Protein AF-A0A1L9AVX9-F1 (afdb_monomer)

Foldseek 3Di:
DDPDQDLQQLQEEEADEPPDAPVNVCVVDRYHYDHQDDPCVVVVSCVSVYVYYYHPDDPDDPVNVPDPPPDGHDPPSDDDD

Organism: NCBI:txid83449

Solvent-accessible surface area (backbone atoms only — not comparable to full-atom values): 5315 Å² total; per-residue (Å²): 135,86,80,73,78,53,74,67,26,37,34,31,34,33,26,42,27,94,91,57,57,56,68,61,50,53,72,75,45,77,49,38,76,43,62,60,75,55,94,66,42,73,67,59,51,52,78,59,61,43,80,40,79,45,77,51,82,58,88,74,54,82,88,57,79,82,61,90,69,90,78,76,79,51,95,78,72,69,89,79,130

Secondary structure (DSSP, 8-state):
---PPPHHHHSEEEE--TTS-HHHHHHH---EEE-SPPTTHHHHHGGG--SEEEE------GGGTT---SSSS-TT-----

Sequence (81 aa):
MSRHSSPVEDELVVFLGPSLACEEAKALVRCRLLPPARQGDVWKALAYRPRVLVLIDGVADRRERGRVEGEGWCRGAEKGR

pLDDT: mean 72.61, std 19.94, range [35.66, 94.88]

Structure (mmCIF, N/CA/C/O backbone):
data_AF-A0A1L9AVX9-F1
#
_entry.id   AF-A0A1L9AVX9-F1
#
loop_
_atom_site.group_PDB
_atom_site.id
_atom_site.type_symbol
_atom_site.label_atom_id
_atom_site.label_alt_id
_atom_site.label_comp_id
_atom_site.label_asym_id
_atom_site.label_entity_id
_atom_site.label_seq_id
_atom_site.pdbx_PDB_ins_code
_atom_site.Cartn_x
_atom_site.Cartn_y
_atom_site.Cartn_z
_atom_site.occupancy
_atom_site.B_iso_or_equiv
_atom_site.auth_seq_id
_atom_site.auth_comp_id
_atom_site.auth_asym_id
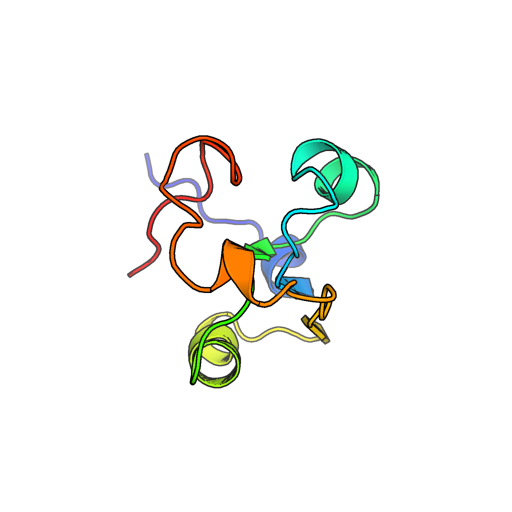_atom_site.auth_atom_id
_atom_site.pdbx_PDB_model_num
ATOM 1 N N . MET A 1 1 ? -2.037 25.674 6.206 1.00 36.19 1 MET A N 1
ATOM 2 C CA . MET A 1 1 ? -3.382 25.075 6.055 1.00 36.19 1 MET A CA 1
ATOM 3 C C . MET A 1 1 ? -3.216 23.566 5.960 1.00 36.19 1 MET A C 1
ATOM 5 O O . MET A 1 1 ? -2.985 23.052 4.874 1.00 36.19 1 MET A O 1
ATOM 9 N N . SER A 1 2 ? -3.227 22.868 7.098 1.00 41.09 2 SER A N 1
ATOM 10 C CA . SER A 1 2 ? -3.032 21.415 7.142 1.00 41.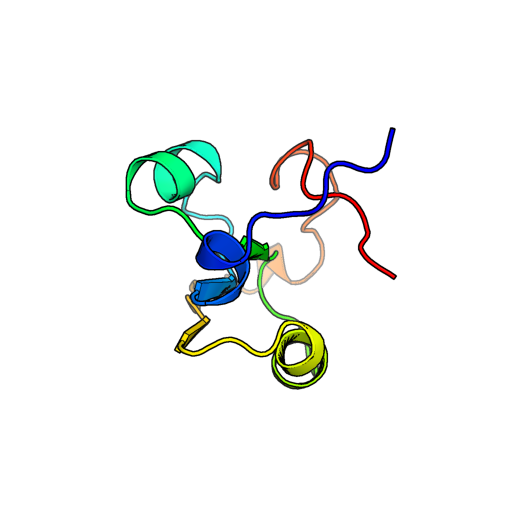09 2 SER A CA 1
ATOM 11 C C . SER A 1 2 ? -4.307 20.720 6.680 1.00 41.09 2 SER A C 1
ATOM 13 O O . SER A 1 2 ? -5.295 20.675 7.416 1.00 41.09 2 SER A O 1
ATOM 15 N N . ARG A 1 3 ? -4.305 20.215 5.442 1.00 50.06 3 ARG A N 1
ATOM 16 C CA . ARG A 1 3 ? -5.350 19.306 4.967 1.00 50.06 3 ARG A CA 1
ATOM 17 C C . ARG A 1 3 ? -5.184 18.013 5.758 1.00 50.06 3 ARG A C 1
ATOM 19 O O . ARG A 1 3 ? -4.249 17.258 5.524 1.00 50.06 3 ARG A O 1
ATOM 26 N N . HIS A 1 4 ? -6.031 17.824 6.761 1.00 50.78 4 HIS A N 1
ATOM 27 C CA . HIS A 1 4 ? -6.133 16.547 7.446 1.00 50.78 4 HIS A CA 1
ATOM 28 C C . HIS A 1 4 ? -6.691 15.563 6.417 1.00 50.78 4 HIS A C 1
ATOM 30 O O . HIS A 1 4 ? -7.764 15.811 5.863 1.00 50.78 4 HIS A O 1
ATOM 36 N N . SER A 1 5 ? -5.933 14.512 6.104 1.00 58.94 5 SER A N 1
ATOM 37 C CA . SER A 1 5 ? -6.447 13.380 5.335 1.00 58.94 5 SER A CA 1
ATOM 38 C C . SER A 1 5 ? -7.710 12.866 6.015 1.00 58.94 5 SER A C 1
ATOM 40 O O . SER A 1 5 ? -7.810 12.856 7.246 1.00 58.94 5 SER A O 1
ATOM 42 N N . SER A 1 6 ? -8.717 12.541 5.213 1.00 64.38 6 SER A N 1
ATOM 43 C CA . SER A 1 6 ? -10.014 12.157 5.760 1.00 64.38 6 SER A CA 1
ATOM 44 C C . SER A 1 6 ? -9.917 10.770 6.417 1.00 64.38 6 SER A C 1
ATOM 46 O O . SER A 1 6 ? -9.188 9.921 5.906 1.00 64.38 6 SER A O 1
ATOM 48 N N . PRO A 1 7 ? -10.661 10.490 7.508 1.00 67.19 7 PRO A N 1
ATOM 49 C CA . PRO A 1 7 ? -10.585 9.201 8.209 1.00 67.19 7 PRO A CA 1
ATOM 50 C C . PRO A 1 7 ? -10.811 7.997 7.285 1.00 67.19 7 PRO A C 1
ATOM 52 O O . PRO A 1 7 ? -10.218 6.943 7.474 1.00 67.19 7 PRO A O 1
ATOM 55 N N . VAL A 1 8 ? -11.642 8.183 6.254 1.00 71.44 8 VAL A N 1
ATOM 56 C CA . VAL A 1 8 ? -11.966 7.167 5.245 1.00 71.44 8 VAL A CA 1
ATOM 57 C C . VAL A 1 8 ? -10.794 6.814 4.327 1.00 71.44 8 VAL A C 1
ATOM 59 O O . VAL A 1 8 ? -10.726 5.682 3.865 1.00 71.44 8 VAL A O 1
ATOM 62 N N . GLU A 1 9 ? -9.858 7.733 4.071 1.00 75.19 9 GLU A N 1
ATOM 63 C CA . GLU A 1 9 ? -8.652 7.430 3.284 1.00 75.19 9 GLU A CA 1
ATOM 64 C C . GLU A 1 9 ? -7.638 6.613 4.089 1.00 75.19 9 GLU A C 1
ATOM 66 O O . GLU A 1 9 ? -6.879 5.841 3.508 1.00 75.19 9 GLU A O 1
ATOM 71 N N . ASP A 1 10 ? -7.644 6.753 5.417 1.00 81.44 10 ASP A N 1
ATOM 72 C CA . ASP A 1 10 ? -6.747 6.033 6.320 1.00 81.44 10 ASP A CA 1
ATOM 73 C C . ASP A 1 10 ? -7.236 4.610 6.647 1.00 81.44 10 ASP A C 1
ATOM 75 O O . ASP A 1 10 ? -6.431 3.779 7.061 1.00 81.44 10 ASP A O 1
ATOM 79 N N . GLU A 1 11 ? -8.511 4.274 6.393 1.00 89.69 11 GLU A N 1
ATOM 80 C CA . GLU A 1 11 ? -9.020 2.900 6.557 1.00 89.69 11 GLU A CA 1
ATOM 81 C C . GLU A 1 11 ? -8.393 1.908 5.563 1.00 89.69 11 GLU A C 1
ATOM 83 O O . GLU A 1 11 ? -8.254 0.725 5.892 1.00 89.69 11 GLU A O 1
ATOM 88 N N . LEU A 1 12 ? -7.997 2.379 4.375 1.00 93.31 12 LEU A N 1
ATOM 89 C CA . LEU A 1 12 ? -7.402 1.580 3.306 1.00 93.31 12 LEU A CA 1
ATOM 90 C C . LEU A 1 12 ? -6.061 2.181 2.875 1.00 93.31 12 LEU A C 1
ATOM 92 O O . LEU A 1 12 ? -6.009 3.222 2.221 1.00 93.31 12 LEU A O 1
ATOM 96 N N . VAL A 1 13 ? -4.975 1.481 3.197 1.00 93.75 13 VAL A N 1
ATOM 97 C CA . VAL A 1 13 ? -3.610 1.870 2.823 1.00 93.75 13 VAL A CA 1
ATOM 98 C C . VAL A 1 13 ? -3.080 0.905 1.769 1.00 93.75 13 VAL A C 1
ATOM 100 O O . VAL A 1 13 ? -3.067 -0.305 1.986 1.00 93.75 13 VAL A O 1
ATOM 103 N N . VAL A 1 14 ? -2.623 1.431 0.634 1.00 92.38 14 VAL A N 1
ATOM 104 C CA . VAL A 1 14 ? -2.191 0.635 -0.523 1.00 92.38 14 VAL A CA 1
ATOM 105 C C . VAL A 1 14 ? -0.772 1.023 -0.921 1.00 92.38 14 VAL A C 1
ATOM 107 O O . VAL A 1 14 ? -0.525 2.163 -1.307 1.00 92.38 14 VAL A O 1
ATOM 110 N N . PHE A 1 15 ? 0.159 0.073 -0.871 1.00 90.81 15 PHE A N 1
ATOM 111 C CA . PHE A 1 15 ? 1.463 0.206 -1.519 1.00 90.81 15 PHE A CA 1
ATOM 112 C C . PHE A 1 15 ? 1.311 -0.126 -2.999 1.00 90.81 15 PHE A C 1
ATOM 114 O O . PHE A 1 15 ? 0.972 -1.260 -3.350 1.00 90.81 15 PHE A O 1
ATOM 121 N N . LEU A 1 16 ? 1.536 0.872 -3.850 1.00 86.88 16 LEU A N 1
ATOM 122 C CA . LEU A 1 16 ? 1.285 0.778 -5.279 1.00 86.88 16 LEU A CA 1
ATOM 123 C C . LEU A 1 16 ? 2.590 0.583 -6.054 1.00 86.88 16 LEU A C 1
ATOM 125 O O . LEU A 1 16 ? 3.513 1.388 -5.933 1.00 86.88 16 LEU A O 1
ATOM 129 N N . GLY A 1 17 ? 2.646 -0.475 -6.864 1.00 78.88 17 GLY A N 1
ATOM 130 C CA . GLY A 1 17 ? 3.730 -0.714 -7.816 1.00 78.88 17 GLY A CA 1
ATOM 131 C C . GLY A 1 17 ? 3.792 0.343 -8.933 1.00 78.88 17 GLY A C 1
ATOM 132 O O . GLY A 1 17 ? 2.818 1.057 -9.164 1.00 78.88 17 GLY A O 1
ATOM 133 N N . PRO A 1 18 ? 4.910 0.436 -9.674 1.00 73.50 18 PRO A N 1
ATOM 134 C CA . PRO A 1 18 ? 5.096 1.452 -10.717 1.00 73.50 18 PRO A CA 1
ATOM 135 C C . PRO A 1 18 ? 4.173 1.272 -11.935 1.00 73.50 18 PRO A C 1
ATOM 137 O O . PRO A 1 18 ? 4.017 2.197 -12.726 1.00 73.50 18 PRO A O 1
ATOM 140 N N . SER A 1 19 ? 3.571 0.092 -12.098 1.00 75.38 19 SER A N 1
ATOM 141 C CA . SER A 1 19 ? 2.777 -0.277 -13.275 1.00 75.38 19 SER A CA 1
ATOM 142 C C . SER A 1 19 ? 1.343 0.265 -13.281 1.00 75.38 19 SER A C 1
ATOM 144 O O . SER A 1 19 ? 0.685 0.161 -14.310 1.00 75.38 19 SER A O 1
ATOM 146 N N . LEU A 1 20 ? 0.847 0.810 -12.164 1.00 76.94 20 LEU A N 1
ATOM 147 C CA . LEU A 1 20 ? -0.470 1.450 -12.087 1.00 76.94 20 LEU A CA 1
ATOM 148 C C . LEU A 1 20 ? -0.297 2.909 -11.664 1.00 76.94 20 LEU A C 1
ATOM 150 O O . LEU A 1 20 ? 0.333 3.187 -10.640 1.00 76.94 20 LEU A O 1
ATOM 154 N N . ALA A 1 21 ? -0.855 3.848 -12.432 1.00 79.50 21 ALA A N 1
ATOM 155 C CA . ALA A 1 21 ? -0.732 5.257 -12.098 1.00 79.50 21 ALA A CA 1
ATOM 156 C C . ALA A 1 21 ? -1.608 5.617 -10.890 1.00 79.50 21 ALA A C 1
ATOM 158 O O . ALA A 1 21 ? -2.701 5.091 -10.677 1.00 79.50 21 ALA A O 1
ATOM 159 N N . CYS A 1 22 ? -1.151 6.587 -10.103 1.00 81.31 22 CYS A N 1
ATOM 160 C CA . CYS A 1 22 ? -1.862 7.020 -8.905 1.00 81.31 22 CYS A CA 1
ATOM 161 C C . CYS A 1 22 ? -3.272 7.550 -9.172 1.00 81.31 22 CYS A C 1
ATOM 163 O O . CYS A 1 22 ? -4.174 7.323 -8.372 1.00 81.31 22 CYS A O 1
ATOM 165 N N . GLU A 1 23 ? -3.459 8.277 -10.272 1.00 83.25 23 GLU A N 1
ATOM 166 C CA . GLU A 1 23 ? -4.766 8.837 -10.622 1.00 83.25 23 GLU A CA 1
ATOM 167 C C . GLU A 1 23 ? -5.756 7.737 -11.018 1.00 83.25 23 GLU A C 1
ATOM 169 O O . GLU A 1 23 ? -6.919 7.793 -10.628 1.00 83.25 23 GLU A O 1
ATOM 174 N N . GLU A 1 24 ? -5.279 6.680 -11.680 1.00 85.00 24 GLU A N 1
ATOM 175 C CA . GLU A 1 24 ? -6.086 5.492 -11.973 1.00 85.00 24 GLU A CA 1
ATOM 176 C C . GLU A 1 24 ? -6.48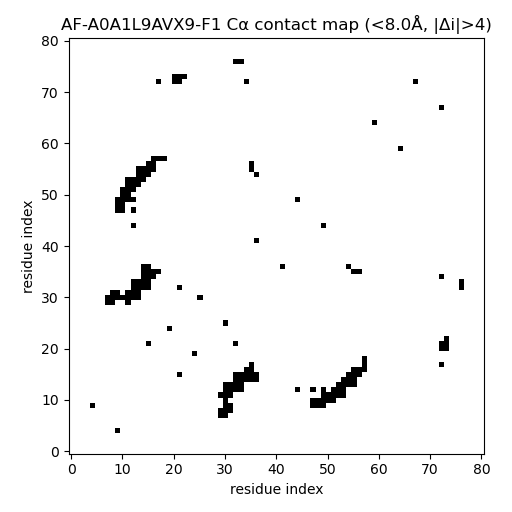9 4.780 -10.677 1.00 85.00 24 GLU A C 1
ATOM 178 O O . GLU A 1 24 ? -7.657 4.455 -10.484 1.00 85.00 24 GLU A O 1
ATOM 183 N N . ALA A 1 25 ? -5.560 4.618 -9.731 1.00 85.56 25 ALA A N 1
ATOM 184 C CA . ALA A 1 25 ? -5.857 4.002 -8.440 1.00 85.56 25 ALA A CA 1
ATOM 185 C C . ALA A 1 25 ? -6.861 4.823 -7.600 1.00 85.56 25 ALA A C 1
ATOM 187 O O . ALA A 1 25 ? -7.797 4.256 -7.033 1.00 85.56 25 ALA A O 1
ATOM 188 N N . LYS A 1 26 ? -6.723 6.157 -7.564 1.00 86.00 26 LYS A N 1
ATOM 189 C CA . LYS A 1 26 ? -7.669 7.056 -6.872 1.00 86.00 26 LYS A CA 1
ATOM 190 C C . LYS A 1 26 ? -9.060 7.056 -7.507 1.00 86.00 26 LYS A C 1
ATOM 192 O O . LYS A 1 26 ? -10.043 7.265 -6.799 1.00 86.00 26 LYS A O 1
ATOM 197 N N . ALA A 1 27 ? -9.146 6.846 -8.822 1.00 88.88 27 ALA A N 1
ATOM 198 C CA . ALA A 1 27 ? -10.420 6.738 -9.526 1.00 88.88 27 ALA A CA 1
ATOM 199 C C . ALA A 1 27 ? -11.180 5.448 -9.168 1.00 88.88 27 ALA A C 1
ATOM 201 O O . ALA A 1 27 ? -12.409 5.443 -9.199 1.00 88.88 27 ALA A O 1
ATOM 202 N N . LEU A 1 28 ? -10.470 4.375 -8.796 1.00 88.56 28 LEU A N 1
ATOM 203 C CA . LEU A 1 28 ? -11.078 3.105 -8.385 1.00 88.56 28 LEU A CA 1
ATOM 204 C C . LEU A 1 28 ? -11.607 3.151 -6.951 1.00 88.56 28 LEU A C 1
ATOM 206 O O . LEU A 1 28 ? -12.706 2.669 -6.677 1.00 88.56 28 LEU A O 1
ATOM 210 N N . VAL A 1 29 ? -10.820 3.696 -6.019 1.00 87.81 29 VAL A N 1
ATOM 211 C CA . VAL A 1 29 ? -11.175 3.704 -4.598 1.00 87.81 29 VAL A CA 1
ATOM 212 C C . VAL A 1 29 ? -10.484 4.840 -3.848 1.00 87.81 29 VAL A C 1
ATOM 214 O O . VAL A 1 29 ? -9.311 5.146 -4.067 1.00 87.81 29 VAL A O 1
ATOM 217 N N . ARG A 1 30 ? -11.206 5.445 -2.898 1.00 88.94 30 ARG A N 1
ATOM 218 C CA . ARG A 1 30 ? -10.610 6.383 -1.939 1.00 88.94 30 ARG A CA 1
ATOM 219 C C . ARG A 1 30 ? -9.715 5.611 -0.979 1.00 88.94 30 ARG A C 1
ATOM 221 O O . ARG A 1 30 ? -10.199 4.786 -0.211 1.00 88.94 30 ARG A O 1
ATOM 228 N N . CYS A 1 31 ? -8.419 5.874 -1.046 1.00 89.88 31 CYS A N 1
ATOM 229 C CA . CYS A 1 31 ? -7.418 5.205 -0.230 1.00 89.88 31 CYS A CA 1
ATOM 230 C C . CYS A 1 31 ? -6.162 6.062 -0.096 1.00 89.88 31 CYS A C 1
ATOM 232 O O . CYS A 1 31 ? -5.885 6.937 -0.925 1.00 89.88 31 CYS A O 1
ATOM 234 N N . ARG A 1 32 ? -5.361 5.767 0.926 1.00 91.50 32 ARG A N 1
ATOM 235 C CA . ARG A 1 32 ? -3.997 6.271 1.034 1.00 91.50 32 ARG A CA 1
ATOM 236 C C . ARG A 1 32 ? -3.076 5.443 0.145 1.00 91.50 32 ARG A C 1
ATOM 238 O O . ARG A 1 32 ? -2.793 4.283 0.439 1.00 91.50 32 ARG A O 1
ATOM 245 N N . LEU A 1 33 ? -2.555 6.072 -0.904 1.00 89.94 33 LEU A N 1
ATOM 246 C CA . LEU A 1 33 ? -1.541 5.482 -1.775 1.00 89.94 33 LEU A CA 1
ATOM 247 C C . LEU A 1 33 ? -0.134 5.743 -1.229 1.00 89.94 33 LEU A C 1
ATOM 249 O O . LEU A 1 33 ? 0.229 6.878 -0.919 1.00 89.94 33 LEU A O 1
ATOM 253 N N . LEU A 1 34 ? 0.657 4.681 -1.143 1.00 89.62 34 LEU A N 1
ATOM 254 C CA . LEU A 1 34 ? 2.061 4.662 -0.743 1.00 89.62 34 LEU A CA 1
ATOM 255 C C . LEU A 1 34 ? 2.923 4.133 -1.902 1.00 89.62 34 LEU A C 1
ATOM 257 O O . LEU A 1 34 ? 2.393 3.454 -2.789 1.00 89.62 34 LEU A O 1
ATOM 261 N N . PRO A 1 35 ? 4.225 4.476 -1.949 1.00 86.38 35 PRO A N 1
ATOM 262 C CA . PRO A 1 35 ? 5.095 4.043 -3.042 1.00 86.38 35 PRO A CA 1
ATOM 263 C C . PRO A 1 35 ? 5.266 2.521 -3.013 1.00 86.38 35 PRO A C 1
ATOM 265 O O . PRO A 1 35 ? 4.801 1.884 -2.071 1.00 86.38 35 PRO A O 1
ATOM 268 N N . PRO A 1 36 ? 5.956 1.907 -3.986 1.00 86.00 36 PRO A N 1
ATOM 269 C CA . PRO A 1 36 ? 6.328 0.502 -3.868 1.00 86.00 36 PRO A CA 1
ATOM 270 C C . PRO A 1 36 ? 7.004 0.243 -2.513 1.00 86.00 36 PRO A C 1
ATOM 272 O O . PRO A 1 36 ? 7.933 0.966 -2.132 1.00 86.00 36 PRO A O 1
ATOM 275 N N . ALA A 1 37 ? 6.501 -0.740 -1.761 1.00 87.38 37 ALA A N 1
ATOM 276 C CA . ALA A 1 37 ? 6.926 -0.957 -0.381 1.00 87.38 37 ALA A CA 1
ATOM 277 C C . ALA A 1 37 ? 8.413 -1.320 -0.305 1.00 87.38 37 ALA A C 1
ATOM 279 O O . ALA A 1 37 ? 8.893 -2.195 -1.028 1.00 87.38 37 ALA A O 1
ATOM 280 N N . ARG A 1 38 ? 9.143 -0.687 0.617 1.00 83.75 38 ARG A N 1
ATOM 281 C CA . ARG A 1 38 ? 10.509 -1.078 0.983 1.00 83.75 38 ARG A CA 1
ATOM 282 C C . ARG A 1 38 ? 10.499 -1.869 2.287 1.00 83.75 38 ARG A C 1
ATOM 284 O O . ARG A 1 38 ? 9.483 -1.986 2.977 1.00 83.75 38 ARG A O 1
ATOM 291 N N . GLN A 1 39 ? 11.661 -2.408 2.651 1.00 87.94 39 GLN A N 1
ATOM 292 C CA . GLN A 1 39 ? 11.819 -3.139 3.903 1.00 87.94 39 GLN A CA 1
ATOM 293 C C . GLN A 1 39 ? 11.361 -2.286 5.098 1.00 87.94 39 GLN A C 1
ATOM 295 O O . GLN A 1 39 ? 11.856 -1.183 5.330 1.00 87.94 39 GLN A O 1
ATOM 300 N N . GLY A 1 40 ? 10.413 -2.828 5.863 1.00 91.62 40 GLY A N 1
ATOM 301 C CA . GLY A 1 40 ? 9.867 -2.192 7.061 1.00 91.62 40 GLY A CA 1
ATOM 302 C C . GLY A 1 40 ? 8.748 -1.175 6.818 1.00 91.62 40 GLY A C 1
ATOM 303 O O . GLY A 1 40 ? 8.179 -0.686 7.792 1.00 91.62 40 GLY A O 1
ATOM 304 N N . ASP A 1 41 ? 8.377 -0.866 5.574 1.00 92.12 41 ASP A N 1
ATOM 305 C CA . ASP A 1 41 ? 7.340 0.143 5.320 1.00 92.12 41 ASP A CA 1
ATOM 306 C C . ASP A 1 41 ? 5.940 -0.330 5.724 1.00 92.12 41 ASP A C 1
ATOM 308 O O . ASP A 1 41 ? 5.161 0.466 6.244 1.00 92.12 41 ASP A O 1
ATOM 312 N N . VAL A 1 42 ? 5.646 -1.630 5.606 1.00 91.56 42 VAL A N 1
ATOM 313 C CA . VAL A 1 42 ? 4.388 -2.218 6.103 1.00 91.56 42 VAL A CA 1
ATOM 314 C C . VAL A 1 42 ? 4.209 -1.959 7.601 1.00 91.56 42 VAL A C 1
ATOM 316 O O . VAL A 1 42 ? 3.134 -1.555 8.033 1.00 91.56 42 VAL A O 1
ATOM 319 N N . TRP A 1 43 ? 5.275 -2.122 8.392 1.00 94.88 43 TRP A N 1
ATOM 320 C CA . TRP A 1 43 ? 5.250 -1.827 9.827 1.00 94.88 43 TRP A CA 1
ATOM 321 C C . TRP A 1 43 ? 4.989 -0.341 10.095 1.00 94.88 43 TRP A C 1
ATOM 323 O O . TRP A 1 43 ? 4.134 0.003 10.907 1.00 94.88 43 TRP A O 1
ATOM 333 N N . LYS A 1 44 ? 5.679 0.555 9.379 1.00 94.38 44 LYS A N 1
ATOM 334 C CA . LYS A 1 44 ? 5.482 2.007 9.524 1.00 94.38 44 LYS A CA 1
ATOM 335 C C . LYS A 1 44 ? 4.066 2.439 9.140 1.00 94.38 44 LYS A C 1
ATOM 337 O O . LYS A 1 44 ? 3.508 3.324 9.783 1.00 94.38 44 LYS A O 1
ATOM 342 N N . ALA A 1 45 ? 3.466 1.800 8.136 1.00 92.75 45 ALA A N 1
ATOM 343 C CA . ALA A 1 45 ? 2.105 2.094 7.698 1.00 92.75 45 ALA A CA 1
ATOM 344 C C . ALA A 1 45 ? 1.038 1.787 8.763 1.00 92.75 45 ALA A C 1
ATOM 346 O O . ALA A 1 45 ? -0.048 2.363 8.710 1.00 92.75 45 ALA A O 1
ATOM 347 N N . LEU A 1 46 ? 1.344 0.977 9.783 1.00 93.50 46 LEU A N 1
ATOM 348 C CA 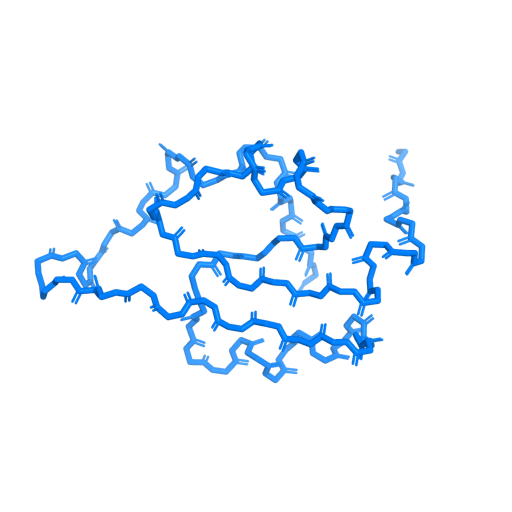. LEU A 1 46 ? 0.433 0.761 10.912 1.00 93.50 46 LEU A CA 1
ATOM 349 C C . LEU A 1 46 ? 0.163 2.045 11.713 1.00 93.50 46 LEU A C 1
ATOM 351 O O . LEU A 1 46 ? -0.859 2.133 12.393 1.00 93.50 46 LEU A O 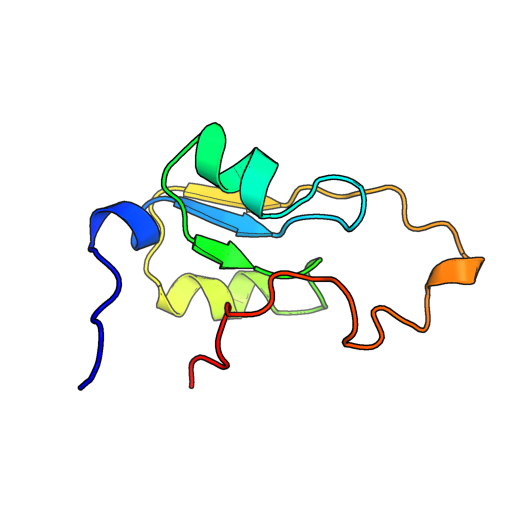1
ATOM 355 N N . ALA A 1 47 ? 1.018 3.069 11.602 1.00 93.00 47 ALA A N 1
ATOM 356 C CA . ALA A 1 47 ? 0.789 4.376 12.217 1.00 93.00 47 ALA A CA 1
ATOM 357 C C . ALA A 1 47 ? -0.483 5.073 11.697 1.00 93.00 47 ALA A C 1
ATOM 359 O O . ALA A 1 47 ? -1.084 5.858 12.431 1.00 93.00 47 ALA A O 1
ATOM 360 N N . TYR A 1 48 ? -0.924 4.751 10.475 1.00 89.56 48 TYR A N 1
ATOM 361 C CA . TYR A 1 48 ? -2.185 5.239 9.906 1.00 89.56 48 TYR A CA 1
ATOM 362 C C . TYR A 1 48 ? -3.417 4.520 10.471 1.00 89.56 48 TYR A C 1
ATOM 364 O O . TYR A 1 48 ? -4.536 4.939 10.211 1.00 89.56 48 TYR A O 1
ATOM 372 N N . ARG A 1 49 ? -3.221 3.459 11.268 1.00 92.12 49 ARG A N 1
ATOM 373 C CA . ARG A 1 49 ? -4.282 2.581 11.784 1.00 92.12 49 ARG A CA 1
ATOM 374 C C . ARG A 1 49 ? -5.232 2.072 10.685 1.00 92.12 49 ARG A C 1
ATOM 376 O O . ARG A 1 49 ? -6.449 2.184 10.843 1.00 92.12 49 ARG A O 1
ATOM 383 N N . PRO A 1 50 ? -4.698 1.493 9.594 1.00 93.94 50 PRO A N 1
ATOM 384 C CA . PRO A 1 50 ? -5.541 0.966 8.537 1.00 93.94 50 PRO A CA 1
ATOM 385 C C . PRO A 1 50 ? -6.412 -0.178 9.038 1.00 93.94 50 PRO A C 1
ATOM 387 O O . PRO A 1 50 ? -5.979 -1.008 9.839 1.00 93.94 50 PRO A O 1
ATOM 390 N N . ARG A 1 51 ? -7.628 -0.263 8.498 1.00 94.62 51 ARG A N 1
ATOM 391 C CA . ARG A 1 51 ? -8.452 -1.473 8.594 1.00 94.62 51 ARG A CA 1
ATOM 392 C C . ARG A 1 51 ? -7.985 -2.521 7.593 1.00 94.62 51 ARG A C 1
ATOM 394 O O . ARG A 1 51 ? -8.068 -3.712 7.874 1.00 94.62 51 ARG A O 1
ATOM 401 N N . VAL A 1 52 ? -7.494 -2.071 6.438 1.00 94.56 52 VAL A N 1
ATOM 402 C CA . VAL A 1 52 ? -6.980 -2.913 5.359 1.00 94.56 52 VAL A CA 1
ATOM 403 C C . VAL A 1 52 ? -5.664 -2.333 4.849 1.00 94.56 52 VAL A C 1
ATOM 405 O O . VAL A 1 52 ? -5.577 -1.152 4.514 1.00 94.56 52 VAL A O 1
ATOM 408 N N . LEU A 1 53 ? -4.641 -3.184 4.772 1.00 94.12 53 LEU A N 1
ATOM 409 C CA . LEU A 1 53 ? -3.351 -2.859 4.176 1.00 94.12 53 LEU A CA 1
ATOM 410 C C . LEU A 1 53 ? -3.132 -3.753 2.959 1.00 94.12 53 LEU A C 1
ATOM 412 O O . LEU A 1 53 ? -3.177 -4.977 3.068 1.00 94.12 53 LEU A O 1
ATOM 416 N N . VAL A 1 54 ? -2.903 -3.134 1.805 1.00 92.38 54 VAL A N 1
ATOM 417 C CA . VAL A 1 54 ? -2.711 -3.823 0.529 1.00 92.38 54 VAL A CA 1
ATOM 418 C C . VAL A 1 54 ? -1.278 -3.615 0.069 1.00 92.38 54 VAL A C 1
ATOM 420 O O . VAL A 1 54 ? -0.799 -2.485 -0.031 1.00 92.38 54 VAL A O 1
ATOM 423 N N . LEU A 1 55 ? -0.602 -4.716 -0.234 1.00 89.88 55 LEU A N 1
ATOM 424 C CA . LEU A 1 55 ? 0.695 -4.715 -0.890 1.00 89.88 55 LEU A CA 1
ATOM 425 C C . LEU A 1 55 ? 0.505 -5.238 -2.311 1.00 89.88 55 LEU A C 1
ATOM 427 O O . LEU A 1 55 ? 0.272 -6.429 -2.502 1.00 89.88 55 LEU A O 1
ATOM 431 N N . ILE A 1 56 ? 0.581 -4.344 -3.294 1.00 83.88 56 ILE A N 1
ATOM 432 C CA . ILE A 1 56 ? 0.571 -4.734 -4.703 1.00 83.88 56 ILE A CA 1
ATOM 433 C C . ILE A 1 56 ? 2.026 -4.983 -5.097 1.00 83.88 56 ILE A C 1
ATOM 435 O O . ILE A 1 56 ? 2.751 -4.056 -5.459 1.00 83.88 56 ILE A O 1
ATOM 439 N N . ASP A 1 57 ? 2.462 -6.234 -4.954 1.00 68.88 57 ASP A N 1
ATOM 440 C CA . ASP A 1 57 ? 3.797 -6.668 -5.361 1.00 68.88 57 ASP A CA 1
ATOM 441 C C . ASP A 1 57 ? 3.855 -6.731 -6.893 1.00 68.88 57 ASP A C 1
ATOM 443 O O . ASP A 1 57 ? 3.314 -7.637 -7.529 1.00 68.88 57 ASP A O 1
ATOM 447 N N . GLY A 1 58 ? 4.429 -5.696 -7.504 1.00 64.06 58 GLY A N 1
ATOM 448 C CA . GLY A 1 58 ? 4.768 -5.724 -8.921 1.00 64.06 58 GLY A CA 1
ATOM 449 C C . GLY A 1 58 ? 6.030 -6.556 -9.127 1.00 64.06 58 GLY A C 1
ATOM 450 O O . GLY A 1 58 ? 6.948 -6.501 -8.312 1.00 64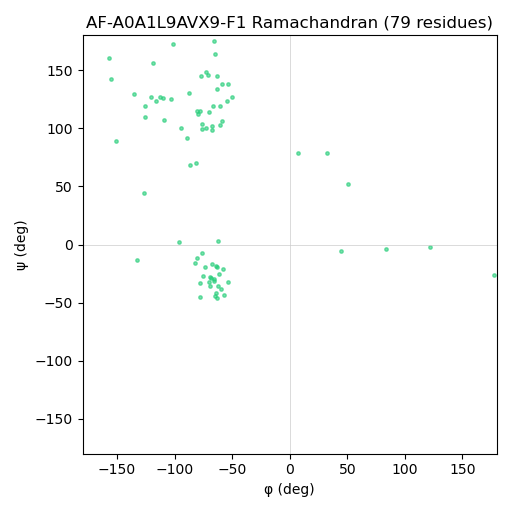.06 58 GLY A O 1
ATOM 451 N N . VAL A 1 59 ? 6.121 -7.291 -10.236 1.00 56.03 59 VAL A N 1
ATOM 452 C CA . VAL A 1 59 ? 7.382 -7.928 -10.643 1.00 56.03 59 VAL A CA 1
ATOM 453 C C . VAL A 1 59 ? 8.425 -6.829 -10.856 1.00 56.03 59 VAL A C 1
ATOM 455 O O . VAL A 1 59 ? 8.397 -6.125 -11.860 1.00 56.03 59 VAL A O 1
ATOM 458 N N . ALA A 1 60 ? 9.338 -6.666 -9.900 1.00 54.69 60 ALA A N 1
ATOM 459 C CA . ALA A 1 60 ? 10.491 -5.795 -10.059 1.00 54.69 60 ALA A CA 1
ATOM 460 C C . ALA A 1 60 ? 11.507 -6.512 -10.953 1.00 54.69 60 ALA A C 1
ATOM 462 O O . ALA A 1 60 ? 12.243 -7.390 -10.488 1.00 54.69 60 ALA A O 1
ATOM 463 N N . ASP A 1 61 ? 11.550 -6.167 -12.241 1.00 49.16 61 ASP A N 1
ATOM 464 C CA . ASP A 1 61 ? 12.627 -6.653 -13.096 1.00 49.16 61 ASP A CA 1
ATOM 465 C C . ASP A 1 61 ? 13.970 -6.182 -12.506 1.00 49.16 61 ASP A C 1
ATOM 467 O O . ASP A 1 61 ? 14.115 -5.062 -12.007 1.00 49.16 61 ASP A O 1
ATOM 471 N N . ARG A 1 62 ? 14.978 -7.058 -12.506 1.00 48.53 62 ARG A N 1
ATOM 472 C CA . ARG A 1 62 ? 16.247 -6.879 -11.773 1.00 48.53 62 ARG A CA 1
ATOM 473 C C . ARG A 1 62 ? 16.985 -5.594 -12.182 1.00 48.53 62 ARG A C 1
ATOM 475 O O . ARG A 1 62 ? 17.816 -5.103 -11.416 1.00 48.53 62 ARG A O 1
ATOM 482 N N . ARG A 1 63 ? 16.680 -5.047 -13.364 1.00 51.12 63 ARG A N 1
ATOM 483 C CA . ARG A 1 63 ? 17.222 -3.783 -13.891 1.00 51.12 63 ARG A CA 1
ATOM 484 C C . ARG A 1 63 ? 16.650 -2.530 -13.216 1.00 51.12 63 ARG A C 1
ATOM 486 O O . ARG A 1 63 ? 17.303 -1.493 -13.247 1.00 51.12 63 ARG A O 1
ATOM 493 N N . GLU A 1 64 ? 15.502 -2.628 -12.552 1.00 50.78 64 GLU A N 1
ATOM 494 C CA . GLU A 1 64 ? 14.803 -1.501 -11.912 1.00 50.78 64 GLU A CA 1
ATOM 495 C C . GLU A 1 64 ? 15.119 -1.371 -10.414 1.00 50.78 64 GLU A C 1
ATOM 497 O O . GLU A 1 64 ? 14.661 -0.454 -9.733 1.00 50.78 64 GLU A O 1
ATOM 502 N N . ARG A 1 65 ? 15.996 -2.247 -9.903 1.00 47.59 65 ARG A N 1
ATOM 503 C CA . ARG A 1 65 ? 16.399 -2.378 -8.491 1.00 47.59 65 ARG A CA 1
ATOM 504 C C . ARG A 1 65 ? 17.091 -1.140 -7.892 1.00 47.59 65 ARG A C 1
ATOM 506 O O . ARG A 1 65 ? 17.524 -1.188 -6.744 1.00 47.59 65 ARG A O 1
ATOM 513 N N . GLY A 1 66 ? 17.210 -0.046 -8.644 1.00 45.53 66 GLY A N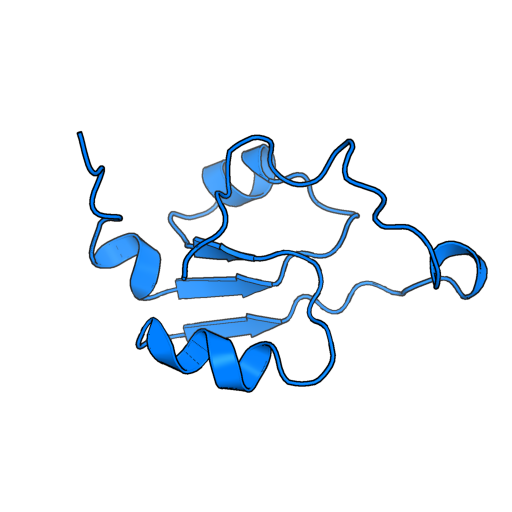 1
ATOM 514 C CA . GLY A 1 66 ? 17.964 1.142 -8.249 1.00 45.53 66 GLY A CA 1
ATOM 515 C C . GLY A 1 66 ? 17.277 2.494 -8.426 1.00 45.53 66 GLY A C 1
ATOM 516 O O . GLY A 1 66 ? 17.784 3.459 -7.865 1.00 45.53 66 GLY A O 1
ATOM 517 N N . ARG A 1 67 ? 16.160 2.618 -9.157 1.00 45.81 67 ARG A N 1
ATOM 518 C CA . ARG A 1 67 ? 15.551 3.936 -9.422 1.00 45.81 67 ARG A CA 1
ATOM 519 C C . ARG A 1 67 ? 14.038 3.863 -9.609 1.00 45.81 67 ARG A C 1
ATOM 521 O O . ARG A 1 67 ? 13.539 3.850 -10.722 1.00 45.81 67 ARG A O 1
ATOM 528 N N . VAL A 1 68 ? 13.305 3.988 -8.508 1.00 49.94 68 VAL A N 1
ATOM 529 C CA . VAL A 1 68 ? 12.170 4.925 -8.508 1.00 49.94 68 VAL A CA 1
ATOM 530 C C . VAL A 1 68 ? 12.746 6.290 -8.131 1.00 49.94 68 VAL A C 1
ATOM 532 O O . VAL A 1 68 ? 12.587 6.773 -7.010 1.00 49.94 68 VAL A O 1
ATOM 535 N N . GLU A 1 69 ? 13.547 6.865 -9.032 1.00 45.66 69 GLU A N 1
ATOM 536 C CA . GLU A 1 69 ? 13.942 8.270 -8.947 1.00 45.66 69 GLU A CA 1
ATOM 537 C C . GLU A 1 69 ? 12.682 9.089 -9.192 1.00 45.66 69 GLU A C 1
ATOM 539 O O . GLU A 1 69 ? 12.241 9.176 -10.326 1.00 45.66 69 GLU A O 1
ATOM 544 N N . GLY A 1 70 ? 12.057 9.544 -8.100 1.00 46.97 70 GLY A N 1
ATOM 545 C CA . GLY A 1 70 ? 11.446 10.865 -7.863 1.00 46.97 70 GLY A CA 1
ATOM 546 C C . GLY A 1 70 ? 10.563 11.568 -8.906 1.00 46.97 70 GLY A C 1
ATOM 547 O O . GLY A 1 70 ? 9.992 12.605 -8.582 1.00 46.97 70 GLY A O 1
ATOM 548 N N . GLU A 1 71 ? 10.397 11.055 -10.116 1.00 43.62 71 GLU A N 1
ATOM 549 C CA . GLU A 1 71 ? 9.905 11.786 -11.281 1.00 43.62 71 GLU A CA 1
ATOM 550 C C . GLU A 1 71 ? 8.715 11.051 -11.913 1.00 43.62 71 GLU A C 1
ATOM 552 O O . GLU A 1 71 ? 8.629 10.888 -13.122 1.00 43.62 71 GLU A O 1
ATOM 557 N N . GLY A 1 72 ? 7.764 10.570 -11.106 1.00 50.31 72 GLY A N 1
ATOM 558 C CA . GLY A 1 72 ? 6.560 9.944 -11.673 1.00 50.31 72 GLY A CA 1
ATOM 559 C C . GLY A 1 72 ? 5.565 9.363 -10.678 1.00 50.31 72 GLY A C 1
ATOM 560 O O . GLY A 1 72 ? 4.372 9.325 -10.967 1.00 50.31 72 GLY A O 1
ATOM 561 N N . TRP A 1 73 ? 6.009 8.965 -9.484 1.00 55.09 73 TRP A N 1
ATOM 562 C CA . TRP A 1 73 ? 5.093 8.463 -8.460 1.00 55.09 73 TRP A CA 1
ATOM 563 C C . TRP A 1 73 ? 4.367 9.628 -7.779 1.00 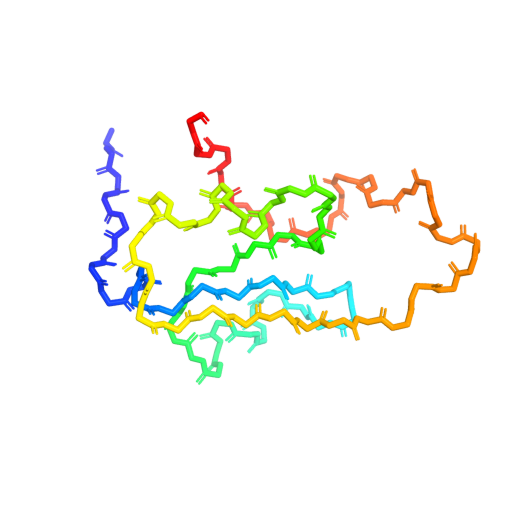55.09 73 TRP A C 1
ATOM 565 O O . TRP A 1 73 ? 5.019 10.455 -7.145 1.00 55.09 73 TRP A O 1
ATOM 575 N N . CYS A 1 74 ? 3.037 9.696 -7.950 1.00 55.16 74 CYS A N 1
ATOM 576 C CA . CYS A 1 74 ? 2.111 10.615 -7.274 1.00 55.16 74 CYS A CA 1
ATOM 577 C C . CYS A 1 74 ? 2.742 11.988 -6.940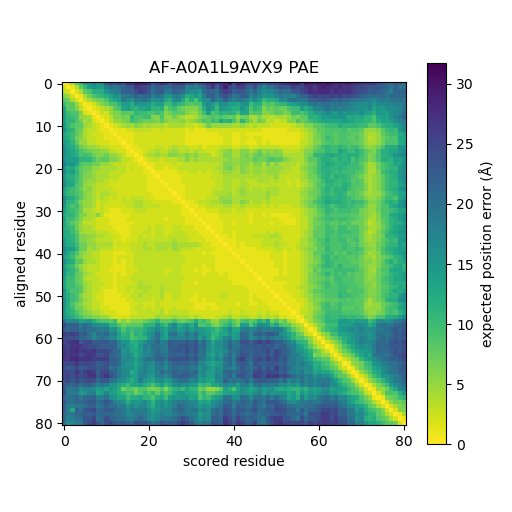 1.00 55.16 74 CYS A C 1
ATOM 579 O O . CYS A 1 74 ? 3.100 12.224 -5.780 1.00 55.16 74 CYS A O 1
ATOM 581 N N . ARG A 1 75 ? 2.873 12.932 -7.889 1.00 46.28 75 ARG A N 1
ATOM 582 C CA . ARG A 1 75 ? 3.197 14.320 -7.490 1.00 46.28 75 ARG A CA 1
ATOM 583 C C . ARG A 1 75 ? 2.089 14.804 -6.542 1.00 46.28 75 ARG A C 1
ATOM 585 O O . ARG A 1 75 ? 0.968 15.029 -6.982 1.00 46.28 75 ARG A O 1
ATOM 592 N N . GLY A 1 76 ? 2.392 14.888 -5.243 1.00 44.53 76 GLY A N 1
ATOM 593 C CA . GLY A 1 76 ? 1.450 15.292 -4.191 1.00 44.53 76 GLY A CA 1
ATOM 594 C C . GLY A 1 76 ? 1.212 14.294 -3.048 1.00 44.53 76 GLY A C 1
ATOM 595 O O . GLY A 1 76 ? 0.488 14.639 -2.120 1.00 44.53 76 GLY A O 1
ATOM 596 N N . ALA A 1 77 ? 1.812 13.095 -3.043 1.00 44.81 77 ALA A N 1
ATOM 597 C CA . ALA A 1 77 ? 1.804 12.225 -1.856 1.00 44.81 77 ALA A CA 1
ATOM 598 C C . ALA A 1 77 ? 2.910 12.669 -0.877 1.00 44.81 77 ALA A C 1
ATOM 600 O O . ALA A 1 77 ? 3.971 12.057 -0.760 1.00 44.81 77 ALA A O 1
ATOM 601 N N . GLU A 1 78 ? 2.707 13.829 -0.253 1.00 42.16 78 GLU A N 1
ATOM 602 C CA . GLU A 1 78 ? 3.687 14.478 0.614 1.00 42.16 78 GLU A CA 1
ATOM 603 C C . GLU A 1 78 ? 4.068 13.616 1.828 1.00 42.16 78 GLU A C 1
ATOM 605 O O . GLU A 1 78 ? 3.243 13.275 2.672 1.00 42.16 78 GLU A O 1
ATOM 610 N N . LYS A 1 79 ? 5.368 13.302 1.887 1.00 38.41 79 LYS A N 1
ATOM 611 C CA . LYS A 1 79 ? 6.261 13.237 3.057 1.00 38.41 79 LYS A CA 1
ATOM 612 C C . LYS A 1 79 ? 5.557 13.417 4.419 1.00 38.41 79 LYS A C 1
ATOM 614 O O . LYS A 1 79 ? 5.605 14.480 5.032 1.00 38.41 79 LYS A O 1
ATOM 619 N N . GLY A 1 80 ? 4.913 12.355 4.894 1.00 35.66 80 GLY A N 1
ATOM 620 C CA . GLY A 1 80 ? 4.238 12.313 6.187 1.00 35.66 80 GLY A CA 1
ATOM 621 C C . GLY A 1 80 ? 5.130 11.746 7.290 1.00 35.66 80 GLY A C 1
ATOM 622 O O . GLY A 1 80 ? 5.212 10.530 7.415 1.00 35.66 80 GLY A O 1
ATOM 623 N N . ARG A 1 81 ? 5.695 12.669 8.082 1.00 36.25 81 ARG A N 1
ATOM 624 C CA . ARG A 1 81 ? 6.376 12.549 9.391 1.00 36.25 81 ARG A CA 1
ATOM 625 C C . ARG A 1 81 ? 7.716 11.804 9.460 1.00 36.25 81 ARG A C 1
ATOM 627 O O . ARG A 1 81 ? 7.753 10.566 9.323 1.00 36.25 81 ARG A O 1
#

Mean predicted aligned error: 9.75 Å

Nearest PDB structures (foldseek):
  5x8t-assembly1_E  TM=4.609E-01  e=6.960E-01  Spinacia oleracea
  6xpn-assembly2_A  TM=3.755E-01  e=1.209E+00  Paracoccus denitrificans PD1222
  9cx4-assembly2_B  TM=3.582E-01  e=7.270E+00  Acinetobacter baumannii

Radius of gyration: 12.87 Å; Cα contacts (8 Å, |Δi|>4): 87; chains: 1; bounding box: 30×33×26 Å